Protein AF-Q0VKG4-F1 (afdb_monomer_lite)

Structure (mmCIF, N/CA/C/O backbone):
data_AF-Q0VKG4-F1
#
_entry.id   AF-Q0VKG4-F1
#
loop_
_atom_site.group_PDB
_atom_site.id
_atom_site.type_symbol
_atom_site.label_atom_id
_atom_site.label_alt_id
_atom_site.label_comp_id
_atom_site.label_asym_id
_atom_site.label_entity_id
_atom_site.label_seq_id
_atom_site.pdbx_PDB_ins_code
_atom_site.Cartn_x
_atom_site.Cartn_y
_atom_site.Cartn_z
_atom_site.occupancy
_atom_site.B_iso_or_equiv
_atom_site.auth_seq_id
_atom_site.auth_comp_id
_atom_site.auth_asym_id
_atom_site.auth_atom_id
_atom_site.pdbx_PDB_model_num
ATOM 1 N N . LEU A 1 1 ? 22.363 -2.866 21.606 1.00 96.25 1 LEU A N 1
ATOM 2 C CA . LEU A 1 1 ? 21.939 -2.222 22.872 1.00 96.25 1 LEU A CA 1
ATOM 3 C C . LEU A 1 1 ? 22.195 -3.133 24.068 1.00 96.25 1 LEU A C 1
ATOM 5 O O . LEU A 1 1 ? 23.007 -2.757 24.898 1.00 96.25 1 LEU A O 1
ATOM 9 N N . GLN A 1 2 ? 21.635 -4.346 24.130 1.00 97.31 2 GLN A N 1
ATOM 10 C CA . GLN A 1 2 ? 21.947 -5.296 25.218 1.00 97.31 2 GLN A CA 1
ATOM 11 C C . GLN A 1 2 ? 23.450 -5.592 25.358 1.00 97.31 2 GLN A C 1
ATOM 13 O O . GLN A 1 2 ? 23.999 -5.441 26.442 1.00 97.31 2 GLN A O 1
ATOM 18 N N . ALA A 1 3 ? 24.155 -5.861 24.250 1.00 98.12 3 ALA A N 1
ATOM 19 C CA . ALA A 1 3 ? 25.616 -6.045 24.250 1.00 98.12 3 ALA A CA 1
ATOM 20 C C . ALA A 1 3 ? 26.426 -4.813 24.723 1.00 98.12 3 ALA A C 1
ATOM 22 O O . ALA A 1 3 ? 27.620 -4.917 24.966 1.00 98.12 3 ALA A O 1
ATOM 23 N N . GLN A 1 4 ? 25.789 -3.644 24.840 1.00 97.31 4 GLN A N 1
ATOM 24 C CA . GLN A 1 4 ? 26.385 -2.400 25.343 1.00 97.31 4 GLN A CA 1
ATOM 25 C C . GLN A 1 4 ? 25.937 -2.080 26.784 1.00 97.31 4 GLN A C 1
ATOM 27 O O . GLN A 1 4 ? 26.179 -0.979 27.262 1.00 97.31 4 GLN A O 1
ATOM 32 N N . GLY A 1 5 ? 25.266 -3.012 27.471 1.00 97.56 5 GLY A N 1
ATOM 33 C CA . GLY A 1 5 ? 24.840 -2.861 28.868 1.00 97.56 5 GLY A CA 1
ATOM 34 C C . GLY A 1 5 ? 23.422 -2.318 29.073 1.00 97.56 5 GLY A C 1
ATOM 35 O O . GLY A 1 5 ? 23.009 -2.126 30.213 1.00 97.56 5 GLY A O 1
ATOM 36 N N . TYR A 1 6 ? 22.643 -2.092 28.010 1.00 97.69 6 TYR A N 1
ATOM 37 C CA . TYR A 1 6 ? 21.245 -1.667 28.144 1.00 97.69 6 TYR A CA 1
ATOM 38 C C . TYR A 1 6 ? 20.333 -2.876 28.371 1.00 97.69 6 TYR A C 1
ATOM 40 O O . TYR A 1 6 ? 20.122 -3.668 27.453 1.00 97.69 6 TYR A O 1
ATOM 48 N N . ALA A 1 7 ? 19.757 -2.990 29.569 1.00 96.81 7 ALA A N 1
ATOM 49 C CA . ALA A 1 7 ? 18.856 -4.074 29.971 1.00 96.81 7 ALA A CA 1
ATOM 50 C C . ALA A 1 7 ? 17.456 -3.965 29.324 1.00 96.81 7 ALA A C 1
ATOM 52 O O . ALA A 1 7 ? 16.450 -3.750 29.997 1.00 96.81 7 ALA A O 1
ATOM 53 N N . LEU A 1 8 ? 17.400 -4.065 27.996 1.00 96.31 8 LEU A N 1
ATOM 54 C CA . LEU A 1 8 ? 16.157 -4.109 27.227 1.00 96.31 8 LEU A CA 1
ATOM 55 C C . LEU A 1 8 ? 15.639 -5.553 27.131 1.00 96.31 8 LEU A C 1
ATOM 57 O O . LEU A 1 8 ? 16.463 -6.463 27.008 1.00 96.31 8 LEU A O 1
ATOM 61 N N . PRO A 1 9 ? 14.314 -5.776 27.149 1.00 95.69 9 PRO A N 1
ATOM 62 C CA . PRO A 1 9 ? 13.746 -7.092 26.868 1.00 95.69 9 PRO A CA 1
ATOM 63 C C . PRO A 1 9 ? 13.950 -7.479 25.395 1.00 95.69 9 PRO A C 1
ATOM 65 O O . PRO A 1 9 ? 14.098 -6.610 24.537 1.00 95.69 9 PRO A O 1
ATOM 68 N N . ASP A 1 10 ? 13.925 -8.775 25.092 1.00 96.25 10 ASP A N 1
ATOM 69 C CA . ASP A 1 10 ? 13.932 -9.246 23.703 1.00 96.25 10 ASP A CA 1
ATOM 70 C C . ASP A 1 10 ? 12.604 -8.936 22.999 1.00 96.25 10 ASP A C 1
ATOM 72 O O . ASP A 1 10 ? 11.564 -8.745 23.636 1.00 96.25 10 ASP A O 1
ATOM 76 N N . TYR A 1 11 ? 12.628 -8.889 21.663 1.00 96.12 11 TYR A N 1
ATOM 77 C CA . TYR A 1 11 ? 11.404 -8.779 20.873 1.00 96.12 11 TYR A CA 1
ATOM 78 C C . TYR A 1 11 ? 10.707 -10.146 20.777 1.00 96.12 11 TYR A C 1
ATOM 80 O O . TYR A 1 11 ? 11.282 -11.070 20.200 1.00 96.12 11 TYR A O 1
ATOM 88 N N . PRO A 1 12 ? 9.468 -10.299 21.276 1.00 95.69 12 PRO A N 1
ATOM 89 C CA . PRO A 1 12 ? 8.778 -11.583 21.239 1.00 95.69 12 PRO A CA 1
ATOM 90 C C . PRO A 1 12 ? 8.130 -11.821 19.865 1.00 95.69 12 PRO A C 1
ATOM 92 O O . PRO A 1 12 ? 7.090 -11.246 19.518 1.00 95.69 12 PRO A O 1
ATOM 95 N N . GLU A 1 13 ? 8.733 -12.712 19.076 1.00 93.56 13 GLU A N 1
ATOM 96 C CA . GLU A 1 13 ? 8.211 -13.106 17.759 1.00 93.56 13 GLU A CA 1
ATOM 97 C C . GLU A 1 13 ? 6.860 -13.827 17.862 1.00 93.56 13 GLU A C 1
ATOM 99 O O . GLU A 1 13 ? 5.951 -13.583 17.061 1.00 93.56 13 GLU A O 1
ATOM 104 N N . THR A 1 14 ? 6.695 -14.643 18.904 1.00 93.00 14 THR A N 1
ATOM 105 C CA . THR A 1 14 ? 5.436 -15.295 19.286 1.00 93.00 14 THR A CA 1
ATOM 106 C C . THR A 1 14 ? 5.045 -14.799 20.674 1.00 93.00 14 THR A C 1
ATOM 108 O O . THR A 1 14 ? 5.887 -14.738 21.562 1.00 93.00 14 THR A O 1
ATOM 111 N N . VAL A 1 15 ? 3.782 -14.413 20.855 1.00 92.31 15 VAL A N 1
ATOM 112 C CA . VAL A 1 15 ? 3.262 -13.910 22.134 1.00 92.31 15 VAL A CA 1
ATOM 113 C C . VAL A 1 15 ? 2.460 -15.010 22.809 1.00 92.31 15 VAL A C 1
ATOM 115 O O . VAL A 1 15 ? 1.452 -15.459 22.265 1.00 92.31 15 VAL A O 1
ATOM 118 N N . THR A 1 16 ? 2.896 -15.416 23.994 1.00 94.12 16 THR A N 1
ATOM 119 C CA . THR A 1 16 ? 2.242 -16.437 24.823 1.00 94.12 16 THR A CA 1
ATOM 120 C C . THR A 1 16 ? 1.849 -15.918 26.205 1.00 94.12 16 THR A C 1
ATOM 122 O O . THR A 1 16 ? 1.032 -16.538 26.882 1.00 94.12 16 THR A O 1
ATOM 125 N N . THR A 1 17 ? 2.378 -14.760 26.610 1.00 95.44 17 THR A N 1
ATOM 126 C CA . THR A 1 17 ? 2.092 -14.122 27.902 1.00 95.44 17 THR A CA 1
ATOM 127 C C . THR A 1 17 ? 1.667 -12.659 27.756 1.00 95.44 17 THR A C 1
ATOM 129 O O . THR A 1 17 ? 1.980 -11.987 26.768 1.00 95.44 17 THR A O 1
ATOM 132 N N . ASP A 1 18 ? 0.993 -12.124 28.776 1.00 93.94 18 ASP A N 1
ATOM 133 C CA . ASP A 1 18 ? 0.605 -10.707 28.815 1.00 93.94 18 ASP A CA 1
ATOM 134 C C . ASP A 1 18 ? 1.818 -9.760 28.848 1.00 93.94 18 ASP A C 1
ATOM 136 O O . ASP A 1 18 ? 1.784 -8.685 28.246 1.00 93.94 18 ASP A O 1
ATOM 140 N N . ALA A 1 19 ? 2.921 -10.170 29.485 1.00 93.31 19 ALA A N 1
ATOM 141 C CA . ALA A 1 19 ? 4.164 -9.398 29.515 1.00 93.31 19 ALA A CA 1
ATOM 142 C C . ALA A 1 19 ? 4.818 -9.299 28.124 1.00 93.31 19 ALA A C 1
ATOM 144 O O . ALA A 1 19 ? 5.287 -8.229 27.723 1.00 93.31 19 ALA A O 1
ATOM 145 N N . GLU A 1 20 ? 4.803 -10.389 27.352 1.00 95.31 20 GLU A N 1
ATOM 146 C CA . GLU A 1 20 ? 5.252 -10.388 25.955 1.00 95.31 20 GLU A CA 1
ATOM 147 C C . GLU A 1 20 ? 4.331 -9.539 25.077 1.00 95.31 20 GLU A C 1
ATOM 149 O O . GLU A 1 20 ? 4.808 -8.810 24.210 1.00 95.31 20 GLU A O 1
ATOM 154 N N . LYS A 1 21 ? 3.016 -9.578 25.321 1.00 94.44 21 LYS A N 1
ATOM 155 C CA . LYS A 1 21 ? 2.041 -8.754 24.595 1.00 94.44 21 LYS A CA 1
ATOM 156 C C . LYS A 1 21 ? 2.321 -7.263 24.787 1.00 94.44 21 LYS A C 1
ATOM 158 O O . LYS A 1 21 ? 2.334 -6.513 23.812 1.00 94.44 21 LYS A O 1
ATOM 163 N N . GLU A 1 22 ? 2.574 -6.844 26.024 1.00 95.31 22 GLU A N 1
ATOM 164 C CA . GLU A 1 22 ? 2.934 -5.465 26.369 1.00 95.31 22 GLU A CA 1
ATOM 165 C C . GLU A 1 22 ? 4.273 -5.057 25.735 1.00 95.31 22 GLU A C 1
ATOM 167 O O . GLU A 1 22 ? 4.358 -4.028 25.058 1.00 95.31 22 GLU A O 1
ATOM 172 N N . THR A 1 23 ? 5.294 -5.909 25.871 1.00 96.00 23 THR A N 1
ATOM 173 C CA . THR A 1 23 ? 6.636 -5.667 25.323 1.00 96.00 23 THR A CA 1
ATOM 174 C C . THR A 1 23 ? 6.590 -5.524 23.804 1.00 96.00 23 THR A C 1
ATOM 176 O O . THR A 1 23 ? 7.133 -4.566 23.242 1.00 96.00 23 THR A O 1
ATOM 179 N N . ARG A 1 24 ? 5.872 -6.426 23.124 1.00 95.69 24 ARG A N 1
ATOM 180 C CA . ARG A 1 24 ? 5.652 -6.356 21.679 1.00 95.69 24 ARG A CA 1
ATOM 181 C C . ARG A 1 24 ? 4.946 -5.073 21.289 1.00 95.69 24 ARG A C 1
ATOM 183 O O . ARG A 1 24 ? 5.377 -4.426 20.344 1.00 95.69 24 ARG A O 1
ATOM 190 N N . ALA A 1 25 ? 3.902 -4.680 22.018 1.00 94.88 25 ALA A N 1
ATOM 191 C CA . ALA A 1 25 ? 3.156 -3.462 21.727 1.00 94.88 25 ALA A CA 1
ATOM 192 C C . ALA A 1 25 ? 4.036 -2.204 21.826 1.00 94.88 25 ALA A C 1
ATOM 194 O O . ALA A 1 25 ? 3.889 -1.296 21.007 1.00 94.88 25 ALA A O 1
ATOM 195 N N . ARG A 1 26 ? 4.978 -2.140 22.779 1.00 96.50 26 ARG A N 1
ATOM 196 C CA . ARG A 1 26 ? 5.953 -1.038 22.857 1.00 96.50 26 ARG A CA 1
ATOM 197 C C . ARG A 1 26 ? 6.922 -1.038 21.679 1.00 96.50 26 ARG A C 1
ATOM 199 O O . ARG A 1 26 ? 7.087 0.004 21.050 1.00 96.50 26 ARG A O 1
ATOM 206 N N . TYR A 1 27 ? 7.515 -2.181 21.335 1.00 97.38 27 TYR A N 1
ATOM 207 C CA . TYR A 1 27 ? 8.395 -2.275 20.163 1.00 97.38 27 TYR A CA 1
ATOM 208 C C . TYR A 1 27 ? 7.665 -1.979 18.851 1.00 97.38 27 TYR A C 1
ATOM 210 O O . TYR A 1 27 ? 8.204 -1.304 17.974 1.00 97.38 27 TYR A O 1
ATOM 218 N N . ASP A 1 28 ? 6.416 -2.421 18.735 1.00 95.88 28 ASP A N 1
ATOM 219 C CA . ASP A 1 28 ? 5.595 -2.239 17.544 1.00 95.88 28 ASP A CA 1
ATOM 220 C C . ASP A 1 28 ? 5.226 -0.768 17.294 1.00 95.88 28 ASP A C 1
ATOM 222 O O . ASP A 1 28 ? 4.975 -0.401 16.149 1.00 95.88 28 ASP A O 1
ATOM 226 N N . LYS A 1 29 ? 5.268 0.090 18.323 1.00 95.81 29 LYS A N 1
ATOM 227 C CA . LYS A 1 29 ? 5.155 1.552 18.175 1.00 95.81 29 LYS A CA 1
ATOM 228 C C . LYS A 1 29 ? 6.437 2.214 17.662 1.00 95.81 29 LYS A C 1
ATOM 230 O O . LYS A 1 29 ? 6.374 3.324 17.147 1.00 95.81 29 LYS A O 1
ATOM 235 N N . VAL A 1 30 ? 7.591 1.567 17.835 1.00 96.56 30 V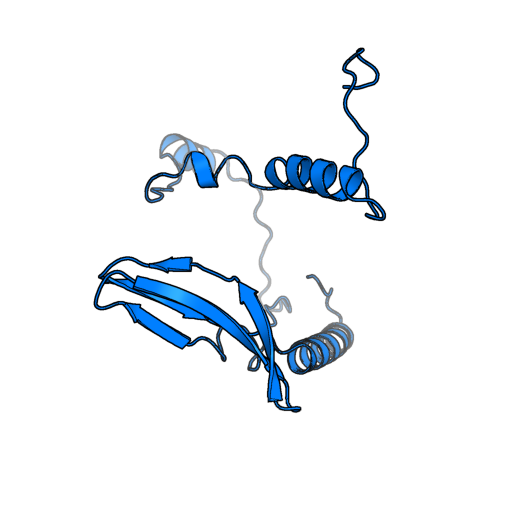AL A N 1
ATOM 236 C CA . VAL A 1 30 ? 8.908 2.101 17.442 1.00 96.56 30 VAL A CA 1
ATOM 237 C C . VAL A 1 30 ? 9.319 1.611 16.052 1.00 96.56 30 VAL A C 1
ATOM 239 O O . VAL A 1 30 ? 10.017 2.318 15.327 1.00 96.56 30 VAL A O 1
ATOM 242 N N . LYS A 1 31 ? 8.893 0.405 15.659 1.00 92.62 31 LYS A N 1
ATOM 243 C CA . LYS A 1 31 ? 9.206 -0.169 14.344 1.00 92.62 31 LYS A CA 1
ATOM 244 C C . LYS A 1 31 ? 8.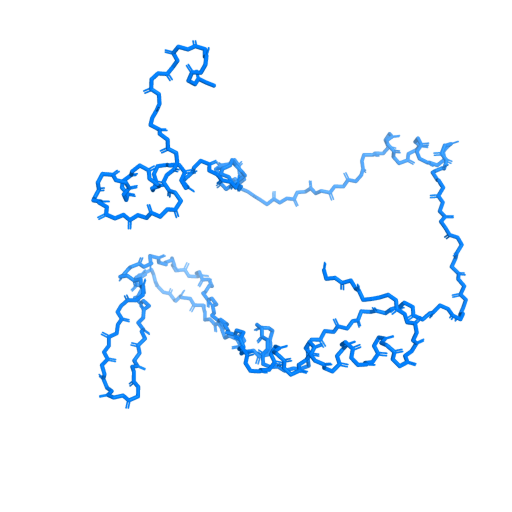469 0.551 13.205 1.00 92.62 31 LYS A C 1
ATOM 246 O O . LYS A 1 31 ? 7.415 1.152 13.389 1.00 92.62 31 LYS A O 1
ATOM 251 N N . GLY A 1 32 ? 8.982 0.404 11.985 1.00 95.31 32 GLY A N 1
ATOM 252 C CA . GLY A 1 32 ? 8.346 0.944 10.781 1.00 95.31 32 GLY A CA 1
ATOM 253 C C . GLY A 1 32 ? 8.443 2.469 10.680 1.00 95.31 32 GLY A C 1
ATOM 254 O O . GLY A 1 32 ? 9.405 3.080 11.144 1.00 95.31 32 GLY A O 1
ATOM 255 N N . SER A 1 33 ? 7.462 3.103 10.033 1.00 93.88 33 SER A N 1
ATOM 256 C CA . SER A 1 33 ? 7.438 4.563 9.867 1.00 93.88 33 SER A CA 1
ATOM 257 C C . SER A 1 33 ? 6.858 5.253 11.107 1.00 93.88 33 SER A C 1
ATOM 259 O O . SER A 1 33 ? 5.781 5.828 11.047 1.00 93.88 33 SER A O 1
ATOM 261 N N . ALA A 1 34 ? 7.567 5.190 12.236 1.00 95.50 34 ALA A N 1
ATOM 262 C CA . ALA A 1 34 ? 7.120 5.789 13.500 1.00 95.50 34 ALA A CA 1
ATOM 263 C C . ALA A 1 34 ? 7.364 7.310 13.586 1.00 95.50 34 ALA A C 1
ATOM 265 O O . ALA A 1 34 ? 6.701 8.006 14.347 1.00 95.50 34 ALA A O 1
ATOM 266 N N . VAL A 1 35 ? 8.308 7.843 12.799 1.00 97.38 35 VAL A N 1
ATOM 267 C CA . VAL A 1 35 ? 8.712 9.261 12.867 1.00 97.38 35 VAL A CA 1
ATOM 268 C C . VAL A 1 35 ? 7.873 10.154 11.947 1.00 97.38 35 VAL A C 1
ATOM 270 O O . VAL A 1 35 ? 7.411 11.210 12.367 1.00 97.38 35 VAL A O 1
ATOM 273 N N . ASN A 1 36 ? 7.650 9.753 10.688 1.00 95.62 36 ASN A N 1
ATOM 274 C CA . ASN A 1 36 ? 6.936 10.595 9.716 1.00 95.62 36 ASN A CA 1
ATOM 275 C C . ASN A 1 36 ? 5.510 10.979 10.157 1.00 95.62 36 ASN A C 1
ATOM 277 O O . ASN A 1 36 ? 5.182 12.151 9.991 1.00 95.62 36 ASN A O 1
ATOM 281 N N . PRO A 1 37 ? 4.683 10.071 10.720 1.00 94.75 37 PRO A N 1
ATOM 282 C CA . PRO A 1 37 ? 3.340 10.419 11.188 1.00 94.75 37 PRO A CA 1
ATOM 283 C C . PRO A 1 37 ? 3.316 11.435 12.333 1.00 94.75 37 PRO A C 1
ATOM 285 O O . PRO A 1 37 ? 2.272 12.014 12.573 1.00 94.75 37 PRO A O 1
ATOM 288 N N . VAL A 1 38 ? 4.439 11.638 13.035 1.00 96.38 38 VAL A N 1
ATOM 289 C CA . VAL A 1 38 ? 4.561 12.614 14.133 1.00 96.38 38 VAL A CA 1
ATOM 290 C C . VAL A 1 38 ? 5.061 13.970 13.631 1.00 96.38 38 VAL A C 1
ATOM 292 O O . VAL A 1 38 ? 4.718 15.005 14.184 1.00 96.38 38 VAL A O 1
ATOM 295 N N . LEU A 1 39 ? 5.923 13.982 12.608 1.00 96.44 39 LEU A N 1
ATOM 296 C CA . LEU A 1 39 ? 6.549 15.220 12.127 1.00 96.44 39 LEU A CA 1
ATOM 297 C C . LEU A 1 39 ? 5.776 15.903 10.990 1.00 96.44 39 LEU A C 1
ATOM 299 O O . LEU A 1 39 ? 5.999 17.083 10.728 1.00 96.44 39 LEU A O 1
ATOM 303 N N . ARG A 1 40 ? 4.920 15.175 10.264 1.00 96.06 40 ARG A N 1
ATOM 304 C CA . ARG A 1 40 ? 4.222 15.679 9.068 1.00 96.06 40 ARG A CA 1
ATOM 305 C C . ARG A 1 40 ? 2.856 16.277 9.403 1.00 96.06 40 ARG A C 1
ATOM 307 O O . ARG A 1 40 ? 1.847 15.876 8.838 1.00 96.06 40 ARG A O 1
ATOM 314 N N . GLU A 1 41 ? 2.854 17.289 10.262 1.00 95.50 41 GLU A N 1
ATOM 315 C CA . GLU A 1 41 ? 1.671 18.083 10.635 1.00 95.50 41 GLU A CA 1
ATOM 316 C C . GLU A 1 41 ? 1.315 19.119 9.547 1.00 95.50 41 GLU A C 1
ATOM 318 O O . GLU A 1 41 ? 1.176 20.316 9.794 1.00 95.50 41 GLU A O 1
ATOM 323 N N . GLY A 1 42 ? 1.260 18.671 8.291 1.00 96.19 42 GLY A N 1
ATOM 324 C CA . GLY A 1 42 ? 1.027 19.514 7.125 1.00 96.19 42 GLY A CA 1
ATOM 325 C C . GLY A 1 42 ? 1.194 18.766 5.802 1.00 96.19 42 GLY A C 1
ATOM 326 O O . GLY A 1 42 ? 1.615 17.610 5.752 1.00 96.19 42 GLY A O 1
ATOM 327 N N . ASN A 1 43 ? 0.874 19.450 4.705 1.00 97.56 43 ASN A N 1
ATOM 328 C CA . ASN A 1 43 ? 0.982 18.892 3.356 1.00 97.56 43 ASN A CA 1
ATOM 329 C C . ASN A 1 43 ? 2.429 18.901 2.833 1.00 97.56 43 ASN A C 1
ATOM 331 O O . ASN A 1 43 ? 3.314 19.568 3.369 1.00 97.56 43 ASN A O 1
ATOM 335 N N . SER A 1 44 ? 2.678 18.163 1.749 1.00 97.25 44 SER A N 1
ATOM 336 C CA . SER A 1 44 ? 4.007 18.059 1.139 1.00 97.25 44 SER A CA 1
ATOM 337 C C . SER A 1 44 ? 4.163 18.987 -0.075 1.00 97.25 44 SER A C 1
ATOM 339 O O . SER A 1 44 ? 3.480 18.794 -1.076 1.00 97.25 44 SER A O 1
ATOM 341 N N . ASP A 1 45 ? 5.114 19.932 -0.026 1.00 97.56 45 ASP A N 1
ATOM 342 C CA . ASP A 1 45 ? 5.707 20.562 -1.224 1.00 97.56 45 ASP A CA 1
ATOM 343 C C . ASP A 1 45 ? 7.003 19.823 -1.577 1.00 97.56 45 ASP A C 1
ATOM 345 O O . ASP A 1 45 ? 8.021 19.954 -0.890 1.00 97.56 45 ASP A O 1
ATOM 349 N N . ARG A 1 46 ? 6.973 19.010 -2.639 1.00 97.88 46 ARG A N 1
ATOM 350 C CA . ARG A 1 46 ? 8.131 18.229 -3.085 1.00 97.88 46 ARG A CA 1
ATOM 351 C C . ARG A 1 46 ? 8.494 18.570 -4.523 1.00 97.88 46 ARG A C 1
ATOM 353 O O . ARG A 1 46 ? 7.762 18.267 -5.459 1.00 97.88 46 ARG A O 1
ATOM 360 N N . ARG A 1 47 ? 9.695 19.119 -4.703 1.00 98.00 47 ARG A N 1
ATOM 361 C CA . ARG A 1 47 ? 10.250 19.510 -6.007 1.00 98.00 47 ARG A CA 1
ATOM 362 C C . ARG A 1 47 ? 11.764 19.350 -6.040 1.00 98.00 47 ARG A C 1
ATOM 364 O O . ARG A 1 47 ? 12.438 19.511 -5.025 1.00 98.00 47 ARG A O 1
ATOM 371 N N . ALA A 1 48 ? 12.312 19.048 -7.216 1.00 97.81 48 ALA A N 1
ATOM 372 C CA . ALA A 1 48 ? 13.759 19.014 -7.405 1.00 97.81 48 ALA A CA 1
ATOM 373 C C . ALA A 1 48 ? 14.335 20.444 -7.303 1.00 97.81 48 ALA A C 1
ATOM 375 O O . ALA A 1 48 ? 13.862 21.329 -8.023 1.00 97.81 48 ALA A O 1
ATOM 376 N N . PRO A 1 49 ? 15.356 20.700 -6.463 1.00 98.38 49 PRO A N 1
ATOM 377 C CA . PRO A 1 49 ? 15.994 22.013 -6.399 1.00 98.38 49 PRO A CA 1
ATOM 378 C C . PRO A 1 49 ? 16.623 22.408 -7.741 1.00 98.38 49 PRO A C 1
ATOM 380 O O . PRO A 1 49 ? 17.188 21.566 -8.444 1.00 98.38 49 PRO A O 1
ATOM 383 N N . LEU A 1 50 ? 16.590 23.700 -8.083 1.00 98.50 50 LEU A N 1
ATOM 384 C CA . LEU A 1 50 ? 17.142 24.199 -9.349 1.00 98.50 50 LEU A CA 1
ATOM 385 C C . LEU A 1 50 ? 18.642 23.897 -9.489 1.00 98.50 50 LEU A C 1
ATOM 387 O O . LEU A 1 50 ? 19.091 23.517 -10.568 1.00 98.50 50 LEU A O 1
ATOM 391 N N . SER A 1 51 ? 19.408 24.010 -8.400 1.00 98.44 51 SER A N 1
ATOM 392 C CA . SER A 1 51 ? 20.834 23.660 -8.363 1.00 98.44 51 SER A CA 1
ATOM 393 C C . SER A 1 51 ? 21.068 22.194 -8.740 1.00 98.44 51 SER A C 1
ATOM 395 O O . SER A 1 51 ? 21.876 21.912 -9.625 1.00 98.44 51 SER A O 1
ATOM 397 N N . VAL A 1 52 ? 20.295 21.274 -8.154 1.00 98.44 52 VAL A N 1
ATOM 398 C CA . VAL A 1 52 ? 20.349 19.835 -8.453 1.00 98.44 52 VAL A CA 1
ATOM 399 C C . VAL A 1 52 ? 19.927 19.563 -9.898 1.00 98.44 52 VAL A C 1
ATOM 401 O O . VAL A 1 52 ? 20.597 18.813 -10.606 1.00 98.44 52 VAL A O 1
ATOM 404 N N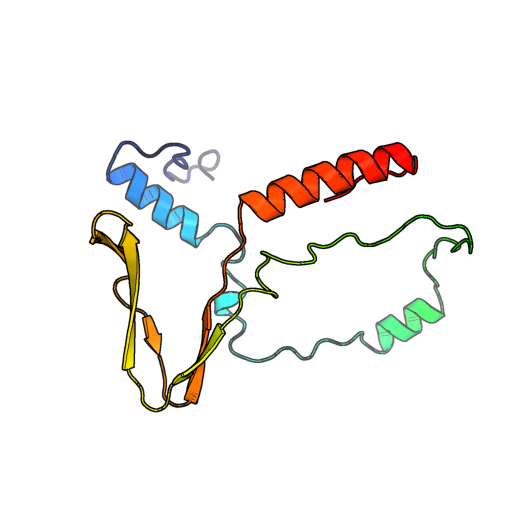 . LYS A 1 53 ? 18.864 20.213 -10.391 1.00 98.44 53 LYS A N 1
ATOM 405 C CA . LYS A 1 53 ? 18.421 20.050 -11.784 1.00 98.44 53 LYS A CA 1
ATOM 406 C C . LYS A 1 53 ? 19.462 20.564 -12.782 1.00 98.44 53 LYS A C 1
ATOM 408 O O . LYS A 1 53 ? 19.706 19.907 -13.791 1.00 98.44 53 LYS A O 1
ATOM 413 N N . ASN A 1 54 ? 20.083 21.712 -12.511 1.00 98.56 54 ASN A N 1
ATOM 414 C CA . ASN A 1 54 ? 21.155 22.271 -13.336 1.00 98.56 54 ASN A CA 1
ATOM 415 C C . ASN A 1 54 ? 22.383 21.355 -13.347 1.00 98.56 54 ASN A C 1
ATOM 417 O O . ASN A 1 54 ? 22.951 21.122 -14.412 1.00 98.56 54 ASN A O 1
ATOM 421 N N . TYR A 1 55 ? 22.752 20.804 -12.189 1.00 98.62 55 TYR A N 1
ATOM 422 C CA . TYR A 1 55 ? 23.826 19.822 -12.076 1.00 98.62 55 TYR A CA 1
ATOM 423 C C . TYR A 1 55 ? 23.533 18.575 -12.917 1.00 98.62 55 TYR A C 1
ATOM 425 O O . TYR A 1 55 ? 24.353 18.197 -13.746 1.00 98.62 55 TYR A O 1
ATOM 433 N N . ALA A 1 56 ? 22.328 18.007 -12.808 1.00 98.44 56 ALA A N 1
ATOM 434 C CA . ALA A 1 56 ? 21.921 16.839 -13.589 1.00 98.44 56 ALA A CA 1
ATOM 435 C C . ALA A 1 56 ? 21.922 17.085 -15.112 1.00 98.44 56 ALA A C 1
ATOM 437 O O . ALA A 1 56 ? 22.146 16.148 -15.870 1.00 98.44 56 ALA A O 1
ATOM 438 N N . ARG A 1 57 ? 21.697 18.326 -15.582 1.00 98.06 57 ARG A N 1
ATOM 439 C CA . ARG A 1 57 ? 21.851 18.663 -17.014 1.00 98.06 57 ARG A CA 1
ATOM 440 C C . ARG A 1 57 ? 23.317 18.686 -17.457 1.00 98.06 57 ARG A C 1
ATOM 442 O O . ARG A 1 57 ? 23.604 18.269 -18.570 1.00 98.06 57 ARG A O 1
ATOM 449 N N . LYS A 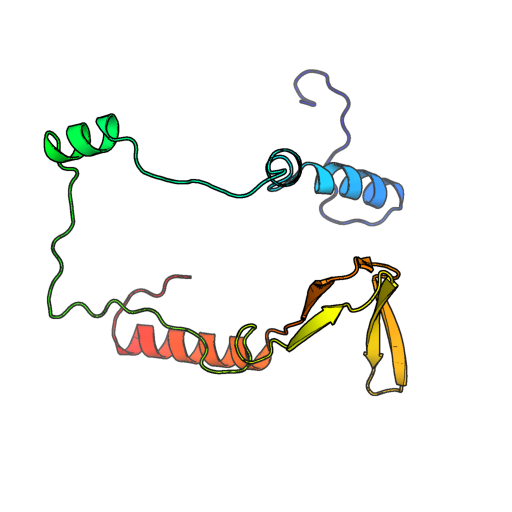1 58 ? 24.226 19.188 -16.612 1.00 98.50 58 LYS A N 1
ATOM 450 C CA . LYS A 1 58 ? 25.675 19.247 -16.897 1.00 98.50 58 LYS A CA 1
ATOM 451 C C . LYS A 1 58 ? 26.362 17.889 -16.742 1.00 98.50 58 LYS A C 1
ATOM 453 O O . LYS A 1 58 ? 27.354 17.629 -17.412 1.00 98.50 58 LYS A O 1
ATOM 458 N N . HIS A 1 59 ? 25.816 17.032 -15.882 1.00 98.25 59 HIS A N 1
ATOM 459 C CA . HIS A 1 59 ? 26.312 15.690 -15.594 1.00 98.25 59 HIS A CA 1
ATOM 460 C C . HIS A 1 59 ? 25.167 14.672 -15.717 1.00 98.25 59 HIS A C 1
ATOM 462 O O . HIS A 1 59 ? 24.643 14.208 -14.698 1.00 98.25 59 HIS A O 1
ATOM 468 N N . PRO A 1 60 ? 24.727 14.348 -16.949 1.00 97.75 60 PRO A N 1
ATOM 469 C CA . PRO A 1 60 ? 23.645 13.395 -17.157 1.00 97.75 60 PRO A CA 1
ATOM 470 C C . PRO A 1 60 ? 24.001 12.029 -16.570 1.00 97.75 60 PRO A C 1
ATOM 472 O O . PRO A 1 60 ? 25.056 11.464 -16.860 1.00 97.75 60 PRO A O 1
ATOM 475 N N . HIS A 1 61 ? 23.111 11.488 -15.744 1.00 97.94 61 HIS A N 1
ATOM 476 C CA . HIS A 1 61 ? 23.218 10.104 -15.296 1.00 97.94 61 HIS A CA 1
ATOM 477 C C . HIS A 1 61 ? 22.842 9.161 -16.443 1.00 97.94 61 HIS A C 1
ATOM 479 O O . HIS A 1 61 ? 22.144 9.545 -17.384 1.00 97.94 61 HIS A O 1
ATOM 485 N N . LYS A 1 62 ? 23.315 7.914 -16.370 1.00 98.31 62 LYS A N 1
ATOM 486 C CA . LYS A 1 62 ? 23.008 6.906 -17.387 1.00 98.31 62 LYS A CA 1
ATOM 487 C C . LYS A 1 62 ? 21.501 6.650 -17.423 1.00 98.31 62 LYS A C 1
ATOM 489 O O . LYS A 1 62 ? 20.903 6.341 -16.397 1.00 98.31 62 LYS A O 1
ATOM 494 N N . MET A 1 63 ? 20.929 6.735 -18.617 1.00 98.19 63 MET A N 1
ATOM 495 C CA . MET A 1 63 ? 19.554 6.348 -18.914 1.00 98.19 63 MET A CA 1
ATOM 496 C C . MET A 1 63 ? 19.611 5.151 -19.858 1.00 98.19 63 MET A C 1
ATOM 498 O O . MET A 1 63 ? 20.253 5.230 -20.905 1.00 98.19 63 MET A O 1
ATOM 502 N N . GLY A 1 64 ? 18.991 4.034 -19.476 1.00 97.44 64 GLY A N 1
ATOM 503 C CA . GLY A 1 64 ? 18.890 2.869 -20.353 1.00 97.44 64 GLY A CA 1
ATOM 504 C C . GLY A 1 64 ? 18.098 3.212 -21.615 1.00 97.44 64 GLY A C 1
ATOM 505 O O . GLY A 1 64 ? 17.097 3.927 -21.541 1.00 97.44 64 GLY A O 1
ATOM 506 N N . ALA A 1 65 ? 18.553 2.724 -22.770 1.00 98.06 65 ALA A N 1
ATOM 507 C CA . ALA A 1 65 ? 17.808 2.875 -24.013 1.00 98.06 65 ALA A CA 1
ATOM 508 C C . ALA A 1 65 ? 16.482 2.103 -23.924 1.00 98.06 65 ALA A C 1
ATOM 510 O O . ALA A 1 65 ? 16.451 0.971 -23.443 1.00 98.06 65 ALA A O 1
ATOM 511 N N . TRP A 1 66 ? 15.400 2.718 -24.398 1.00 98.38 66 TRP A N 1
ATOM 512 C CA . TRP A 1 66 ? 14.095 2.074 -24.507 1.00 98.38 66 TRP A CA 1
ATOM 513 C C . TRP A 1 66 ? 13.909 1.532 -25.917 1.00 98.38 66 TRP A C 1
ATOM 515 O O . TRP A 1 66 ? 14.054 2.269 -26.892 1.00 98.38 66 TRP A O 1
ATOM 525 N N . ALA A 1 67 ? 13.590 0.246 -26.009 1.00 98.19 67 ALA A N 1
ATOM 526 C CA . ALA A 1 67 ? 13.320 -0.420 -27.270 1.00 98.19 67 ALA A CA 1
ATOM 527 C C . ALA A 1 67 ? 11.807 -0.438 -27.542 1.00 98.19 67 ALA A C 1
ATOM 529 O O . ALA A 1 67 ? 11.009 -0.641 -26.624 1.00 98.19 67 ALA A O 1
ATOM 530 N N . ALA A 1 68 ? 11.409 -0.208 -28.797 1.00 98.31 68 ALA A N 1
ATOM 531 C CA . ALA A 1 68 ? 9.998 -0.178 -29.195 1.00 98.31 68 ALA A CA 1
ATOM 532 C C . ALA A 1 68 ? 9.311 -1.551 -29.066 1.00 98.31 68 ALA A C 1
ATOM 534 O O . ALA A 1 68 ? 8.092 -1.628 -28.956 1.00 98.31 68 ALA A O 1
ATOM 535 N N . ASP A 1 69 ? 10.097 -2.625 -29.051 1.00 97.88 69 ASP A N 1
ATOM 536 C CA . ASP A 1 69 ? 9.688 -4.013 -28.844 1.00 97.88 69 ASP A CA 1
ATOM 537 C C . ASP A 1 69 ? 9.796 -4.461 -27.372 1.00 97.88 69 ASP A C 1
ATOM 539 O O . ASP A 1 69 ? 9.705 -5.656 -27.073 1.00 97.88 69 ASP A O 1
ATOM 543 N N . SER A 1 70 ? 9.966 -3.518 -26.433 1.00 98.44 70 SER A N 1
ATOM 544 C CA . SER A 1 70 ? 9.947 -3.814 -25.000 1.00 98.44 70 SER A CA 1
ATOM 545 C C . SER A 1 70 ? 8.631 -4.479 -24.594 1.00 98.44 70 SER A C 1
ATOM 547 O O . SER A 1 70 ? 7.544 -3.954 -24.826 1.00 98.44 70 SER A O 1
ATOM 549 N N . LYS A 1 71 ? 8.738 -5.636 -23.935 1.00 98.31 71 LYS A N 1
ATOM 550 C CA . LYS A 1 71 ? 7.594 -6.379 -23.382 1.00 98.31 71 LYS A CA 1
ATOM 551 C C . LYS A 1 71 ? 7.286 -6.016 -21.926 1.00 98.31 71 LYS A C 1
ATOM 553 O O . LYS A 1 71 ? 6.378 -6.602 -21.332 1.00 98.31 71 LYS A O 1
ATOM 558 N N . SER A 1 72 ? 8.051 -5.102 -21.326 1.00 98.56 72 SER A N 1
ATOM 559 C CA . SER A 1 72 ? 7.801 -4.631 -19.963 1.00 98.56 72 SER A CA 1
ATOM 560 C C . SER A 1 72 ? 6.450 -3.926 -19.893 1.00 98.56 72 SER A C 1
ATOM 562 O O . SER A 1 72 ? 6.169 -3.034 -20.688 1.00 98.56 72 SER A O 1
ATOM 564 N N . HIS A 1 73 ? 5.621 -4.318 -18.933 1.00 98.56 73 HIS A N 1
ATOM 565 C CA . HIS A 1 73 ? 4.308 -3.730 -18.707 1.00 98.56 73 HIS A CA 1
ATOM 566 C C . HIS A 1 73 ? 3.931 -3.832 -17.229 1.00 98.56 73 HIS A C 1
ATOM 568 O O . HIS A 1 73 ? 4.520 -4.613 -16.482 1.00 98.56 73 HIS A O 1
ATOM 574 N N . VAL A 1 74 ? 2.956 -3.023 -16.819 1.00 98.62 74 VAL A N 1
ATOM 575 C CA . VAL A 1 74 ? 2.316 -3.148 -15.509 1.00 98.62 74 VAL A CA 1
ATOM 576 C C . VAL A 1 74 ? 1.119 -4.073 -15.662 1.00 98.62 74 VAL A C 1
ATOM 578 O O . VAL A 1 74 ? 0.254 -3.824 -16.500 1.00 98.62 74 VAL A O 1
ATOM 581 N N . ALA A 1 75 ? 1.068 -5.109 -14.835 1.00 98.56 75 ALA A N 1
ATOM 582 C CA . ALA A 1 75 ? -0.134 -5.890 -14.608 1.00 98.56 75 ALA A CA 1
ATOM 583 C C . ALA A 1 75 ? -0.779 -5.435 -13.295 1.00 98.56 75 ALA A C 1
ATOM 585 O O . ALA A 1 75 ? -0.097 -5.286 -12.280 1.00 98.56 75 ALA A O 1
ATOM 586 N N . HIS A 1 76 ? -2.089 -5.210 -13.307 1.00 98.69 76 HIS A N 1
ATOM 587 C CA . HIS A 1 76 ? -2.862 -4.860 -12.120 1.00 98.69 76 HIS A CA 1
ATOM 588 C C . HIS A 1 76 ? -4.215 -5.574 -12.145 1.00 98.69 76 HIS A C 1
ATOM 590 O O . HIS A 1 76 ? -4.707 -5.967 -13.204 1.00 98.69 76 HIS A O 1
ATOM 596 N N . MET A 1 77 ? -4.829 -5.738 -10.972 1.00 98.69 77 MET A N 1
ATOM 597 C CA . MET A 1 77 ? -6.167 -6.320 -10.871 1.00 98.69 77 MET A CA 1
ATOM 598 C C . MET A 1 77 ? -7.185 -5.446 -11.620 1.00 98.69 77 MET A C 1
ATOM 600 O O . MET A 1 77 ? -7.090 -4.220 -11.615 1.00 98.69 77 MET A O 1
ATOM 604 N N . SER A 1 78 ? -8.157 -6.081 -12.278 1.00 98.00 78 SER A N 1
ATOM 605 C CA . SER A 1 78 ? -9.260 -5.397 -12.975 1.00 98.00 78 SER A CA 1
ATOM 606 C C . SER A 1 78 ? -10.541 -5.306 -12.140 1.00 98.00 78 SER A C 1
ATOM 608 O O . SER A 1 78 ? -11.473 -4.602 -12.515 1.00 98.00 78 SER A O 1
ATOM 610 N N . ASN A 1 79 ? -10.618 -6.061 -11.042 1.00 98.19 79 ASN A N 1
ATOM 611 C CA . ASN A 1 79 ? -11.729 -6.082 -10.096 1.00 98.19 79 ASN A CA 1
ATOM 612 C C . ASN A 1 79 ? -11.295 -6.741 -8.778 1.00 98.19 79 ASN A C 1
ATOM 614 O O . ASN A 1 79 ? -10.282 -7.440 -8.727 1.00 98.19 79 ASN A O 1
ATOM 618 N N . GLY A 1 80 ? -12.104 -6.569 -7.729 1.00 98.19 80 GLY A N 1
ATOM 619 C CA . GLY A 1 80 ? -11.892 -7.219 -6.433 1.00 98.19 80 GLY A CA 1
ATOM 620 C C . GLY A 1 80 ? -10.690 -6.684 -5.652 1.00 98.19 80 GLY A C 1
ATOM 621 O O . GLY A 1 80 ? -10.252 -7.336 -4.704 1.00 98.19 80 GLY A O 1
ATOM 622 N N . ASP A 1 81 ? -10.154 -5.539 -6.062 1.00 98.69 81 ASP A N 1
ATOM 623 C CA . ASP A 1 81 ? -9.104 -4.788 -5.391 1.00 98.69 81 ASP A CA 1
ATOM 624 C C . ASP A 1 81 ? -9.680 -3.642 -4.545 1.00 98.69 81 ASP A C 1
ATOM 626 O O . ASP A 1 81 ? -10.898 -3.465 -4.434 1.00 98.69 81 ASP A O 1
ATOM 630 N N . PHE A 1 82 ? -8.796 -2.869 -3.911 1.00 98.75 82 PHE A N 1
ATOM 631 C CA . PHE A 1 82 ? -9.220 -1.711 -3.127 1.00 98.75 82 PHE A CA 1
ATOM 632 C C . PHE A 1 82 ? -9.924 -0.668 -4.001 1.00 98.75 82 PHE A C 1
ATOM 634 O O . PHE A 1 82 ? -10.988 -0.197 -3.619 1.00 98.75 82 PHE A O 1
ATOM 641 N N . TYR A 1 83 ? -9.401 -0.393 -5.200 1.00 98.50 83 TYR A N 1
ATOM 642 C CA . TYR A 1 83 ? -9.995 0.576 -6.122 1.00 98.50 83 TYR A CA 1
ATOM 643 C C . TYR A 1 83 ? -11.437 0.213 -6.499 1.00 98.50 83 TYR A C 1
ATOM 645 O O . TYR A 1 83 ? -12.341 1.032 -6.380 1.00 98.50 83 TYR A O 1
ATOM 653 N N . GLY A 1 84 ? -11.683 -1.035 -6.906 1.00 98.38 84 GLY A N 1
ATOM 654 C CA . GLY A 1 84 ? -13.008 -1.477 -7.335 1.00 98.38 84 GLY A CA 1
ATOM 655 C C . GLY A 1 84 ? -14.028 -1.678 -6.208 1.00 98.38 84 GLY A C 1
ATOM 656 O O . GLY A 1 84 ? -15.192 -1.951 -6.501 1.00 98.38 84 GLY A O 1
ATOM 657 N N . SER A 1 85 ? -13.621 -1.602 -4.937 1.00 98.62 85 SER A N 1
ATOM 658 C CA . SER A 1 85 ? -14.494 -1.838 -3.776 1.00 98.62 85 SER A CA 1
ATOM 659 C C . SER A 1 85 ? -14.684 -0.622 -2.872 1.00 98.62 85 SER A C 1
ATOM 661 O O . SER A 1 85 ? -15.502 -0.690 -1.950 1.00 98.62 85 SER A O 1
ATOM 663 N N . GLU A 1 86 ? -13.942 0.457 -3.124 1.00 98.69 86 GLU A N 1
ATOM 664 C CA . GLU A 1 86 ? -13.933 1.649 -2.289 1.00 98.69 86 GLU A CA 1
ATOM 665 C C . GLU A 1 86 ? -15.323 2.283 -2.181 1.00 98.69 86 GLU A C 1
ATOM 667 O O . GLU A 1 86 ? -16.072 2.418 -3.154 1.00 98.69 86 GLU A O 1
ATOM 672 N N . LYS A 1 87 ? -15.669 2.680 -0.959 1.00 98.69 87 LYS A N 1
ATOM 673 C CA . LYS A 1 87 ? -16.825 3.516 -0.648 1.00 98.69 87 LYS A CA 1
ATOM 674 C C . LYS A 1 87 ? -16.384 4.595 0.317 1.00 98.69 87 LYS A C 1
ATOM 676 O O . LYS A 1 87 ? -15.705 4.288 1.296 1.00 98.69 87 LYS A O 1
ATOM 681 N N . ALA A 1 88 ? -16.835 5.817 0.070 1.00 98.38 88 ALA A N 1
ATOM 682 C CA . ALA A 1 88 ? -16.520 6.969 0.895 1.00 98.38 88 ALA A CA 1
ATOM 683 C C . ALA A 1 88 ? -17.789 7.686 1.356 1.00 98.38 88 ALA A C 1
ATOM 685 O O . ALA A 1 88 ? -18.824 7.657 0.684 1.00 98.38 88 ALA A O 1
ATOM 686 N N . VAL A 1 89 ? -17.687 8.345 2.503 1.00 97.88 89 VAL A N 1
ATOM 687 C CA . VAL A 1 89 ? -18.715 9.222 3.058 1.00 97.88 89 VAL A CA 1
ATOM 688 C C . VAL A 1 89 ? -18.051 10.463 3.638 1.00 97.88 89 VAL A C 1
ATOM 690 O O . VAL A 1 89 ? -16.962 10.385 4.204 1.00 97.88 89 VAL A O 1
ATOM 693 N N . GLN A 1 90 ? -18.710 11.610 3.499 1.00 98.06 90 GLN A N 1
ATOM 694 C CA . GLN A 1 90 ? -18.349 12.812 4.237 1.00 98.06 90 GLN A CA 1
ATOM 695 C C . GLN A 1 90 ? -19.191 12.879 5.511 1.00 98.06 90 GLN A C 1
ATOM 697 O O . GLN A 1 90 ? -20.414 12.772 5.461 1.00 98.06 90 GLN A O 1
ATOM 702 N N . ILE A 1 91 ? -18.536 13.050 6.650 1.00 97.62 91 ILE A N 1
ATOM 703 C CA . ILE A 1 91 ? -19.178 13.136 7.957 1.00 97.62 91 ILE A CA 1
ATOM 704 C C . ILE A 1 91 ? -19.782 14.530 8.131 1.00 97.62 91 ILE A C 1
ATOM 706 O O . ILE A 1 91 ? -19.078 15.528 8.029 1.00 97.62 91 ILE A O 1
ATOM 710 N N . GLU A 1 92 ? -21.086 14.625 8.387 1.00 96.75 92 GLU A N 1
ATOM 711 C CA . GLU A 1 92 ? -21.774 15.923 8.487 1.00 96.75 92 GLU A CA 1
ATOM 712 C C . GLU A 1 92 ? -21.477 16.651 9.806 1.00 96.75 92 GLU A C 1
ATOM 714 O O . GLU A 1 92 ? -21.224 17.856 9.819 1.00 96.75 92 GLU A O 1
ATOM 719 N N . ALA A 1 93 ? -21.468 15.917 10.919 1.00 97.25 93 ALA A N 1
ATOM 720 C CA . ALA A 1 93 ? -21.214 16.432 12.260 1.00 97.25 93 ALA A CA 1
ATOM 721 C C . ALA A 1 93 ? -20.229 15.520 12.998 1.00 97.25 93 ALA A C 1
ATOM 723 O O . ALA A 1 93 ? -20.192 14.319 12.747 1.00 97.25 93 ALA A O 1
ATOM 724 N N . ALA A 1 94 ? -19.435 16.089 13.908 1.00 97.06 94 ALA A N 1
ATOM 725 C CA . ALA A 1 94 ? -18.447 15.323 14.660 1.00 97.06 94 ALA A CA 1
ATOM 726 C C . ALA A 1 94 ? -19.113 14.191 15.458 1.00 97.06 94 ALA A C 1
ATOM 728 O O . ALA A 1 94 ? -20.046 14.435 16.225 1.00 97.06 94 ALA A O 1
ATOM 729 N N . ASP A 1 95 ? -18.607 12.972 15.287 1.00 96.06 95 ASP A N 1
ATOM 730 C CA . ASP A 1 95 ? -19.144 11.758 15.902 1.00 96.06 95 ASP A CA 1
ATOM 731 C C . ASP A 1 95 ? -18.033 10.702 16.063 1.00 96.06 95 ASP A C 1
ATOM 733 O O . ASP A 1 95 ? -16.857 10.962 15.798 1.00 96.06 95 ASP A O 1
ATOM 737 N N . ALA A 1 96 ? -18.365 9.502 16.530 1.00 96.69 96 ALA A N 1
ATOM 738 C CA . ALA A 1 96 ? -17.451 8.375 16.578 1.00 96.69 96 ALA A CA 1
ATOM 739 C C . ALA A 1 96 ? -18.045 7.137 15.905 1.00 96.69 96 ALA A C 1
ATOM 741 O O . ALA A 1 96 ? -19.151 6.707 16.216 1.00 96.69 96 ALA A O 1
ATOM 742 N N . VAL A 1 97 ? -17.253 6.504 15.040 1.00 96.81 97 VAL A N 1
ATOM 743 C CA . VAL A 1 97 ? -17.636 5.264 14.361 1.00 96.81 97 VAL A CA 1
ATOM 744 C C . VAL A 1 97 ? -17.012 4.046 15.037 1.00 96.81 97 VAL A C 1
ATOM 746 O O . VAL A 1 97 ? -15.861 4.072 15.490 1.00 96.81 97 VAL A O 1
ATOM 749 N N . LYS A 1 98 ? -17.773 2.954 15.066 1.00 98.00 98 LYS A N 1
ATOM 750 C CA . LYS A 1 98 ? -17.334 1.620 15.483 1.00 98.00 98 LYS A CA 1
ATOM 751 C C . LYS A 1 98 ? -17.220 0.735 14.244 1.00 98.00 98 LYS A C 1
ATOM 753 O O . LYS A 1 98 ? -18.100 0.765 13.390 1.00 98.00 98 LYS A O 1
ATOM 758 N N . ILE A 1 99 ? -16.151 -0.053 14.144 1.00 98.38 99 ILE A N 1
ATOM 759 C CA . ILE A 1 99 ? -15.941 -0.991 13.033 1.00 98.38 99 ILE A CA 1
ATOM 760 C C . ILE A 1 99 ? -16.227 -2.400 13.543 1.00 98.38 99 ILE A C 1
ATOM 762 O O . ILE A 1 99 ? -15.510 -2.910 14.408 1.00 98.38 99 ILE A O 1
ATOM 766 N N . GLU A 1 100 ? -17.259 -3.035 12.995 1.00 98.19 100 GLU A N 1
ATOM 767 C CA . GLU A 1 100 ? -17.700 -4.375 13.378 1.00 98.19 100 GLU A CA 1
ATOM 768 C C . GLU A 1 100 ? -17.849 -5.298 12.165 1.00 98.19 100 GLU A C 1
ATOM 770 O O . GLU A 1 100 ? -18.199 -4.875 11.065 1.00 98.19 100 GLU A O 1
ATOM 775 N N . LEU A 1 101 ? -17.551 -6.577 12.379 1.00 98.31 101 LEU A N 1
ATOM 776 C CA . LEU A 1 101 ? -17.771 -7.651 11.424 1.00 98.31 101 LEU A CA 1
ATOM 777 C C . LEU A 1 101 ? -18.987 -8.455 11.877 1.00 98.31 101 LEU A C 1
ATOM 779 O O . LEU A 1 101 ? -18.948 -9.085 12.934 1.00 98.31 101 LEU A O 1
ATOM 783 N N . VAL A 1 102 ? -20.033 -8.461 11.054 1.00 98.19 102 VAL A N 1
ATOM 784 C CA . VAL A 1 102 ? -21.207 -9.319 11.243 1.00 98.19 102 VAL A CA 1
ATOM 785 C C . VAL A 1 102 ? -20.992 -10.623 10.475 1.00 98.19 102 VAL A C 1
ATOM 787 O O . VAL A 1 102 ? -20.861 -10.632 9.249 1.00 98.19 102 VAL A O 1
ATOM 790 N N . GLY A 1 103 ? -20.902 -11.725 11.213 1.00 96.94 103 GLY A N 1
ATOM 791 C CA . GLY A 1 103 ? -20.746 -13.076 10.698 1.00 96.94 103 GLY A CA 1
ATOM 792 C C . GLY A 1 103 ? -21.997 -13.567 9.975 1.00 96.94 103 GLY A C 1
ATOM 793 O O . GLY A 1 103 ? -23.114 -13.112 10.216 1.00 96.94 103 GLY A O 1
ATOM 794 N N . LYS A 1 104 ? -21.825 -14.554 9.089 1.00 97.12 104 LYS A N 1
ATOM 795 C CA . LYS A 1 104 ? -22.956 -15.203 8.396 1.00 97.12 104 LYS A CA 1
ATOM 796 C C . LYS A 1 104 ? -23.891 -15.955 9.351 1.00 97.12 104 LYS A C 1
ATOM 798 O O . LYS A 1 104 ? -25.026 -16.233 8.987 1.00 97.12 104 LYS A O 1
ATOM 803 N N . ASP A 1 105 ? -23.394 -16.296 10.534 1.00 95.75 105 ASP A N 1
ATOM 804 C CA . ASP A 1 105 ? -24.128 -16.907 11.643 1.00 95.75 105 ASP A CA 1
ATOM 805 C C . ASP A 1 105 ? -24.856 -15.876 12.527 1.00 95.75 105 ASP A C 1
ATOM 807 O O . ASP A 1 105 ? -25.526 -16.256 13.483 1.00 95.75 105 ASP A O 1
ATOM 811 N N . GLY A 1 106 ? -24.734 -14.580 12.218 1.00 96.31 106 GLY A N 1
ATOM 812 C CA . GLY A 1 106 ? -25.305 -13.482 12.997 1.00 96.31 106 GLY A CA 1
ATOM 813 C C . GLY A 1 106 ? -24.450 -13.038 14.187 1.00 96.31 106 GLY A C 1
ATOM 814 O O . GLY A 1 106 ? -24.855 -12.121 14.898 1.00 96.31 106 GLY A O 1
ATOM 815 N N . SER A 1 107 ? -23.279 -13.644 14.417 1.00 97.12 107 SER A N 1
ATOM 816 C CA . SER A 1 107 ? -22.352 -13.188 15.457 1.00 97.12 107 SER A CA 1
ATOM 817 C C . SER A 1 107 ? -21.714 -11.845 15.082 1.00 97.12 107 SER A C 1
ATOM 819 O O . SER A 1 107 ? -21.433 -11.588 13.913 1.00 97.12 107 SER A O 1
ATOM 821 N N . THR A 1 108 ? -21.447 -10.986 16.066 1.00 98.00 108 THR A N 1
ATOM 822 C CA . THR A 1 108 ? -20.768 -9.700 15.839 1.00 98.00 108 THR A CA 1
ATOM 823 C C . THR A 1 108 ? -19.409 -9.694 16.520 1.00 98.00 108 THR A C 1
ATOM 825 O O . THR A 1 108 ? -19.308 -9.915 17.725 1.00 98.00 108 THR A O 1
ATOM 828 N N . THR A 1 109 ? -18.358 -9.400 15.755 1.00 98.12 109 THR A N 1
ATOM 829 C CA . THR A 1 109 ? -17.002 -9.180 16.274 1.00 98.12 109 THR A CA 1
ATOM 830 C C . THR A 1 109 ? -16.624 -7.717 16.101 1.00 98.12 109 THR A C 1
ATOM 832 O O . THR A 1 109 ? -16.589 -7.211 14.979 1.00 98.12 109 THR A O 1
ATOM 835 N N . VAL A 1 110 ? -16.301 -7.030 17.195 1.00 97.94 110 VAL A N 1
ATOM 836 C CA . VAL A 1 110 ? -15.782 -5.661 17.115 1.00 97.94 110 VAL A CA 1
ATOM 837 C C . VAL A 1 110 ? -14.320 -5.699 16.673 1.00 97.94 110 VAL A C 1
ATOM 839 O O . VAL A 1 110 ? -13.474 -6.286 17.345 1.00 97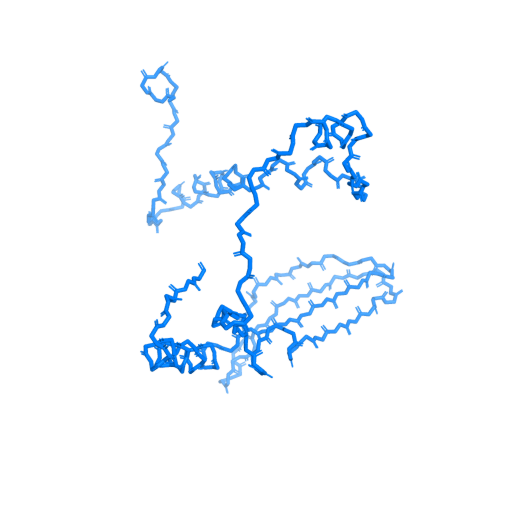.94 110 VAL A O 1
ATOM 842 N N . LEU A 1 111 ? -14.024 -5.062 15.539 1.00 97.31 111 LEU A N 1
ATOM 843 C CA . LEU A 1 111 ? -12.666 -4.920 15.008 1.00 97.31 111 LEU A CA 1
ATOM 844 C C . LEU A 1 111 ? -11.985 -3.668 15.566 1.00 97.31 111 LEU A C 1
ATOM 846 O O . LEU A 1 111 ? -10.783 -3.672 15.831 1.00 97.31 111 LEU A O 1
ATOM 850 N N . LYS A 1 112 ? -12.758 -2.590 15.747 1.00 96.69 112 LYS A N 1
ATOM 851 C CA . LYS A 1 112 ? -12.296 -1.347 16.366 1.00 96.69 112 LYS A CA 1
ATOM 852 C C . LYS A 1 112 ? -13.451 -0.660 17.085 1.00 96.69 112 LYS A C 1
ATOM 854 O O . LYS A 1 112 ? -14.404 -0.228 16.445 1.00 96.69 112 LYS A O 1
ATOM 859 N N . GLU A 1 113 ? -13.325 -0.536 18.405 1.00 97.56 113 GLU A N 1
ATOM 860 C CA . GLU A 1 113 ? -14.383 -0.010 19.280 1.00 97.56 113 GLU A CA 1
ATOM 861 C C . GLU A 1 113 ? -14.748 1.443 18.958 1.00 97.56 113 GLU A C 1
ATOM 863 O O . GLU A 1 113 ? -15.918 1.808 18.948 1.00 97.56 113 GLU A O 1
ATOM 868 N N . LYS A 1 114 ? -13.741 2.282 18.680 1.00 97.50 114 LYS A N 1
ATOM 869 C CA . LYS A 1 114 ? -13.945 3.716 18.477 1.00 97.50 114 LYS A CA 1
ATOM 870 C C . LYS A 1 114 ? -12.936 4.318 17.505 1.00 97.50 114 LYS A C 1
ATOM 872 O O . LYS A 1 114 ? -11.725 4.142 17.656 1.00 97.50 114 LYS A O 1
ATOM 877 N N . THR A 1 115 ? -13.445 5.095 16.557 1.00 97.50 115 THR A N 1
ATOM 878 C CA . THR A 1 115 ? -12.692 6.050 15.737 1.00 97.50 115 THR A CA 1
ATOM 879 C C . THR A 1 115 ? -13.448 7.369 15.758 1.00 97.50 115 THR A C 1
ATOM 881 O O . THR A 1 115 ? -14.560 7.432 15.249 1.00 97.50 115 THR A O 1
ATOM 884 N N . SER A 1 116 ? -12.883 8.394 16.393 1.00 98.00 116 SER A N 1
ATOM 885 C CA . SER A 1 116 ? -13.467 9.738 16.352 1.00 98.00 116 SER A CA 1
ATOM 886 C C . SER A 1 116 ? -13.353 10.307 14.939 1.00 98.00 116 SER A C 1
ATOM 888 O O . SER A 1 116 ? -12.311 10.121 14.315 1.00 98.00 116 SER A O 1
ATOM 890 N N . ALA A 1 117 ? -14.388 11.006 14.487 1.00 97.56 117 ALA A N 1
ATOM 891 C CA . ALA A 1 117 ? -14.434 11.709 13.215 1.00 97.56 117 ALA A CA 1
ATOM 892 C C . ALA A 1 117 ? -14.922 13.153 13.415 1.00 97.56 117 ALA A C 1
ATOM 894 O O . ALA A 1 117 ? -15.749 13.437 14.287 1.00 97.56 117 ALA A O 1
ATOM 895 N N . LEU A 1 118 ? -14.399 14.076 12.617 1.00 98.00 118 LEU A N 1
ATOM 896 C CA . LEU A 1 118 ? -14.743 15.495 12.633 1.00 98.00 118 LEU A CA 1
ATOM 897 C C . LEU A 1 118 ? -15.870 15.810 11.641 1.00 98.00 118 LEU A C 1
ATOM 899 O O . LEU A 1 118 ? -16.082 15.101 10.659 1.00 98.00 118 LEU A O 1
ATOM 903 N N . ALA A 1 119 ? -16.559 16.932 11.860 1.00 98.00 119 ALA A N 1
ATOM 904 C CA . ALA A 1 119 ? -17.455 17.488 10.850 1.00 98.00 119 ALA A CA 1
ATOM 905 C C . ALA A 1 119 ? -16.656 17.849 9.584 1.00 98.00 119 ALA A C 1
ATOM 907 O O . ALA A 1 119 ? -15.636 18.535 9.654 1.00 98.00 119 ALA A O 1
ATOM 908 N N . GLY A 1 120 ? -17.125 17.384 8.432 1.00 97.69 120 GLY A N 1
ATOM 909 C CA . GLY A 1 120 ? -16.484 17.526 7.130 1.00 97.69 120 GLY A CA 1
ATOM 910 C C . GLY A 1 120 ? -15.390 16.497 6.824 1.00 97.69 120 GLY A C 1
ATOM 911 O O . GLY A 1 120 ? -14.879 16.524 5.704 1.00 97.69 120 GLY A O 1
ATOM 912 N N . GLU A 1 121 ? -15.035 15.606 7.759 1.00 98.25 121 GLU A N 1
ATOM 913 C CA . GLU A 1 121 ? -14.039 14.550 7.532 1.00 98.25 121 GLU A CA 1
ATOM 914 C C . GLU A 1 121 ? -14.544 13.529 6.506 1.00 98.25 121 GLU A C 1
ATOM 916 O O . GLU A 1 121 ? -15.728 13.191 6.480 1.00 98.25 121 GLU A O 1
ATOM 921 N N . ILE A 1 122 ? -13.650 13.040 5.648 1.00 98.25 122 ILE A N 1
ATOM 922 C CA . ILE A 1 122 ? -13.955 11.975 4.690 1.00 98.25 122 ILE A CA 1
ATOM 923 C C . ILE A 1 122 ? -13.480 10.660 5.295 1.00 98.25 122 ILE A C 1
ATOM 925 O O . ILE A 1 122 ? -12.305 10.531 5.634 1.00 98.25 122 ILE A O 1
ATOM 929 N N . LEU A 1 123 ? -14.390 9.695 5.408 1.00 98.00 123 LEU A N 1
ATOM 930 C CA . LEU A 1 123 ? -14.065 8.322 5.772 1.00 98.00 123 LEU A CA 1
ATOM 931 C C . LEU A 1 123 ? -14.261 7.423 4.557 1.00 98.00 123 LEU A C 1
ATOM 933 O O . LEU A 1 123 ? -15.333 7.421 3.948 1.00 98.00 123 LEU A O 1
ATOM 937 N N . ASP A 1 124 ? -13.249 6.624 4.247 1.00 98.38 124 ASP A N 1
ATOM 938 C CA . ASP A 1 124 ? -13.288 5.606 3.206 1.00 98.38 124 ASP A CA 1
ATOM 939 C C . ASP A 1 124 ? -13.117 4.193 3.779 1.00 98.38 124 ASP A C 1
ATOM 941 O O . ASP A 1 124 ? -12.582 3.961 4.867 1.00 98.38 124 ASP A O 1
ATOM 945 N N . SER A 1 125 ? -13.659 3.223 3.050 1.00 98.31 125 SER A N 1
ATOM 946 C CA . SER A 1 125 ? -13.485 1.802 3.324 1.00 98.31 125 SER A CA 1
ATOM 947 C C . SER A 1 125 ? -13.357 1.044 2.013 1.00 98.31 125 SER A C 1
ATOM 949 O O . SER A 1 125 ? -14.067 1.330 1.049 1.00 98.31 125 SER A O 1
ATOM 951 N N . ALA A 1 126 ? -12.468 0.057 1.984 1.00 98.50 126 ALA A N 1
ATOM 952 C CA . ALA A 1 126 ? -12.221 -0.776 0.817 1.00 98.50 126 ALA A CA 1
ATOM 953 C C . ALA A 1 126 ? -11.784 -2.182 1.252 1.00 98.50 126 ALA A C 1
ATOM 955 O O . ALA A 1 126 ? -11.310 -2.388 2.373 1.00 98.50 126 ALA A O 1
ATOM 956 N N . VAL A 1 127 ? -11.926 -3.167 0.364 1.00 98.62 127 VAL A N 1
ATOM 957 C CA . VAL A 1 127 ? -11.537 -4.557 0.630 1.00 98.62 127 VAL A CA 1
ATOM 958 C C . VAL A 1 127 ? -10.816 -5.180 -0.560 1.00 98.62 127 VAL A C 1
ATOM 960 O O . VAL A 1 127 ? -11.283 -5.150 -1.692 1.00 98.62 127 VAL A O 1
ATOM 963 N N . LEU A 1 128 ? -9.691 -5.838 -0.285 1.00 98.69 128 LEU A N 1
ATOM 964 C CA . LEU A 1 128 ? -9.005 -6.681 -1.257 1.00 98.69 128 LEU A CA 1
ATOM 965 C C . LEU A 1 128 ? -9.512 -8.121 -1.138 1.00 98.69 128 LEU A C 1
ATOM 967 O O . LEU A 1 128 ? -9.305 -8.800 -0.128 1.00 98.69 128 LEU A O 1
ATOM 971 N N . SER A 1 129 ? -10.162 -8.619 -2.185 1.00 98.75 129 SER A N 1
ATOM 972 C CA . SER A 1 129 ? -10.625 -10.002 -2.242 1.00 98.75 129 SER A CA 1
ATOM 973 C C . SER A 1 129 ? -9.438 -10.954 -2.373 1.00 98.75 129 SER A C 1
ATOM 975 O O . SER A 1 129 ? -8.806 -11.050 -3.425 1.00 98.75 129 SER A O 1
ATOM 977 N N . LYS A 1 130 ? -9.179 -11.750 -1.327 1.00 98.69 130 LYS A N 1
ATOM 978 C CA . LYS A 1 130 ? -8.150 -12.809 -1.342 1.00 98.69 130 LYS A CA 1
ATOM 979 C C . LYS A 1 130 ? -8.303 -13.764 -2.534 1.00 98.69 130 LYS A C 1
ATOM 981 O O . LYS A 1 130 ? -7.310 -14.271 -3.053 1.00 98.69 130 LYS A O 1
ATOM 986 N N . ASN A 1 131 ? -9.537 -14.059 -2.944 1.00 98.69 131 ASN A N 1
ATOM 987 C CA . ASN A 1 131 ? -9.793 -14.956 -4.071 1.00 98.69 131 ASN A CA 1
ATOM 988 C C . ASN A 1 131 ? -9.474 -14.291 -5.411 1.00 98.69 131 ASN A C 1
ATOM 990 O O . ASN A 1 131 ? -8.798 -14.919 -6.223 1.00 98.69 131 ASN A O 1
ATOM 994 N N . ALA A 1 132 ? -9.893 -13.037 -5.609 1.00 98.62 132 ALA A N 1
ATOM 995 C CA . ALA A 1 132 ? -9.571 -12.290 -6.823 1.00 98.62 132 ALA A CA 1
ATOM 996 C C . ALA A 1 132 ? -8.055 -12.079 -6.950 1.00 98.62 132 ALA A C 1
ATOM 998 O O . ALA A 1 132 ? -7.488 -12.358 -8.000 1.00 98.62 132 ALA A O 1
ATOM 999 N N . LEU A 1 133 ? -7.384 -11.708 -5.852 1.00 98.75 133 LEU A N 1
ATOM 1000 C CA . LEU A 1 133 ? -5.931 -11.538 -5.812 1.00 98.75 133 LEU A CA 1
ATOM 1001 C C . LEU A 1 133 ? -5.192 -12.826 -6.194 1.00 98.75 133 LEU A C 1
ATOM 1003 O O . LEU A 1 133 ? -4.276 -12.798 -7.007 1.00 98.75 133 LEU A O 1
ATOM 1007 N N . ARG A 1 134 ? -5.595 -13.974 -5.634 1.00 98.75 134 ARG A N 1
ATOM 1008 C CA . ARG A 1 134 ? -4.959 -15.262 -5.946 1.00 98.75 134 ARG A CA 1
ATOM 1009 C C . ARG A 1 134 ? -5.153 -15.660 -7.409 1.00 98.75 134 ARG A C 1
ATOM 1011 O O . ARG A 1 134 ? -4.214 -16.163 -8.016 1.00 98.75 134 ARG A O 1
ATOM 1018 N N . ALA A 1 135 ? -6.349 -15.445 -7.955 1.00 98.75 135 ALA A N 1
ATOM 1019 C CA . ALA A 1 135 ? -6.634 -15.724 -9.360 1.00 98.75 135 ALA A CA 1
ATOM 1020 C C . ALA A 1 135 ? -5.811 -14.818 -10.290 1.00 98.75 135 ALA A C 1
ATOM 1022 O O . ALA A 1 135 ? -5.216 -15.313 -11.242 1.00 98.75 135 ALA A O 1
ATOM 1023 N N . PHE A 1 136 ? -5.718 -13.525 -9.966 1.00 98.75 136 PHE A N 1
ATOM 1024 C CA . PHE A 1 136 ? -4.876 -12.564 -10.675 1.00 98.75 136 PHE A CA 1
ATOM 1025 C C . PHE A 1 136 ? -3.404 -12.990 -10.666 1.00 98.75 136 PHE A C 1
ATOM 1027 O O . PHE A 1 136 ? -2.821 -13.175 -11.726 1.00 98.75 136 PHE A O 1
ATOM 1034 N N . ILE A 1 137 ? -2.822 -13.249 -9.489 1.00 98.75 137 ILE A N 1
ATOM 1035 C CA . ILE A 1 137 ? -1.414 -13.663 -9.375 1.00 98.75 137 ILE A CA 1
ATOM 1036 C C . ILE A 1 137 ? -1.144 -14.943 -10.180 1.00 98.75 137 ILE A C 1
ATOM 1038 O O . ILE A 1 137 ? -0.122 -15.033 -10.854 1.00 98.75 137 ILE A O 1
ATOM 1042 N N . ALA A 1 138 ? -2.047 -15.928 -10.135 1.00 98.69 138 ALA A N 1
ATOM 1043 C CA . ALA A 1 138 ? -1.896 -17.157 -10.912 1.00 98.69 138 ALA A CA 1
ATOM 1044 C C . ALA A 1 138 ? -1.872 -16.882 -12.426 1.00 98.69 138 ALA A C 1
ATOM 1046 O O . ALA A 1 138 ? -0.988 -17.386 -13.118 1.00 98.69 138 ALA A O 1
ATOM 1047 N N . ALA A 1 139 ? -2.787 -16.043 -12.920 1.00 98.69 139 ALA A N 1
ATOM 1048 C CA . ALA A 1 139 ? -2.835 -15.654 -14.326 1.00 98.69 139 ALA A CA 1
ATOM 1049 C C . ALA A 1 139 ? -1.572 -14.890 -14.762 1.00 98.69 139 ALA A C 1
ATOM 1051 O O . ALA A 1 139 ? -1.005 -15.204 -15.806 1.00 98.69 139 ALA A O 1
ATOM 1052 N N . GLU A 1 140 ? -1.081 -13.950 -13.950 1.00 98.75 140 GLU A N 1
ATOM 1053 C CA . GLU A 1 140 ? 0.121 -13.169 -14.279 1.00 98.75 140 GLU A CA 1
ATOM 1054 C C . GLU A 1 140 ? 1.413 -13.999 -14.215 1.00 98.75 140 GLU A C 1
ATOM 1056 O O . GLU A 1 140 ? 2.337 -13.768 -14.994 1.00 98.75 140 GLU A O 1
ATOM 1061 N N . ILE A 1 141 ? 1.488 -15.020 -13.348 1.00 98.75 141 ILE A N 1
ATOM 1062 C CA . ILE A 1 141 ? 2.592 -15.998 -13.363 1.00 98.75 141 ILE A CA 1
ATOM 1063 C C . ILE A 1 141 ? 2.609 -16.770 -14.691 1.00 98.75 141 ILE A C 1
ATOM 1065 O O . ILE A 1 141 ? 3.671 -16.936 -15.303 1.00 98.75 141 ILE A O 1
ATOM 1069 N N . GLU A 1 142 ? 1.450 -17.260 -15.138 1.00 98.75 142 GLU A N 1
ATOM 1070 C CA . GLU A 1 142 ? 1.329 -17.994 -16.401 1.00 98.75 142 GLU A CA 1
ATOM 1071 C C . GLU A 1 142 ? 1.634 -17.105 -17.609 1.00 98.75 142 GLU A C 1
ATOM 1073 O O . GLU A 1 142 ? 2.366 -17.520 -18.513 1.00 98.75 142 GLU A O 1
ATOM 1078 N N . ASP A 1 143 ? 1.123 -15.877 -17.615 1.00 98.69 143 ASP A N 1
ATOM 1079 C CA . ASP A 1 143 ? 1.342 -14.914 -18.687 1.00 98.69 143 ASP A CA 1
ATOM 1080 C C . ASP A 1 143 ? 2.812 -14.479 -18.780 1.00 98.69 143 ASP A C 1
ATOM 1082 O O . ASP A 1 143 ? 3.393 -14.531 -19.870 1.00 98.69 143 ASP A O 1
ATOM 1086 N N . ALA A 1 144 ? 3.458 -14.167 -17.649 1.00 98.75 144 ALA A N 1
ATOM 1087 C CA . ALA A 1 144 ? 4.881 -13.835 -17.613 1.00 98.75 144 ALA A CA 1
ATOM 1088 C C . ALA A 1 144 ? 5.733 -14.972 -18.196 1.00 98.75 144 ALA A C 1
ATOM 1090 O O . ALA A 1 144 ? 6.592 -14.745 -19.057 1.00 98.75 144 ALA A O 1
ATOM 1091 N N . LYS A 1 145 ? 5.431 -16.219 -17.808 1.00 98.62 145 LYS A N 1
ATOM 1092 C CA . LYS A 1 145 ? 6.086 -17.413 -18.357 1.00 98.62 145 LYS A CA 1
ATOM 1093 C C . LYS A 1 145 ? 5.824 -17.571 -19.856 1.00 98.62 145 LYS A C 1
ATOM 1095 O O . LYS A 1 145 ? 6.764 -17.827 -20.606 1.00 98.62 145 LYS A O 1
ATOM 1100 N N . LYS A 1 146 ? 4.579 -17.396 -20.312 1.00 98.62 146 LYS A N 1
ATOM 1101 C CA . LYS A 1 146 ? 4.188 -17.501 -21.729 1.00 98.62 146 LYS A CA 1
ATOM 1102 C C . LYS A 1 146 ? 4.873 -16.445 -22.598 1.00 98.62 146 LYS A C 1
ATOM 1104 O O . LYS A 1 146 ? 5.296 -16.748 -23.711 1.00 98.62 146 LYS A O 1
ATOM 1109 N N . LYS A 1 147 ? 4.989 -15.211 -22.103 1.00 98.19 147 LYS A N 1
ATOM 1110 C CA . LYS A 1 147 ? 5.654 -14.098 -22.798 1.00 98.19 147 LYS A CA 1
ATOM 1111 C C . LYS A 1 147 ? 7.182 -14.154 -22.694 1.00 98.19 147 LYS A C 1
ATOM 1113 O O . LYS A 1 147 ? 7.851 -13.449 -23.458 1.00 98.19 147 LYS A O 1
ATOM 1118 N N . GLY A 1 148 ? 7.717 -14.985 -21.794 1.00 98.50 148 GLY A N 1
ATOM 1119 C CA . GLY A 1 148 ? 9.148 -15.125 -21.528 1.00 98.50 148 GLY A CA 1
ATOM 1120 C C . GLY A 1 148 ? 9.749 -13.893 -20.848 1.00 98.50 148 GLY A C 1
ATOM 1121 O O . GLY A 1 148 ? 10.870 -13.511 -21.171 1.00 98.50 148 GLY A O 1
ATOM 1122 N N . VAL A 1 149 ? 8.993 -13.236 -19.964 1.00 98.69 149 VAL A N 1
ATOM 1123 C CA . VAL A 1 149 ? 9.428 -12.041 -19.222 1.00 98.69 149 VAL A CA 1
ATOM 1124 C C . VAL A 1 149 ? 9.654 -12.362 -17.745 1.00 98.69 149 VAL A C 1
ATOM 1126 O O . VAL A 1 149 ? 9.111 -13.3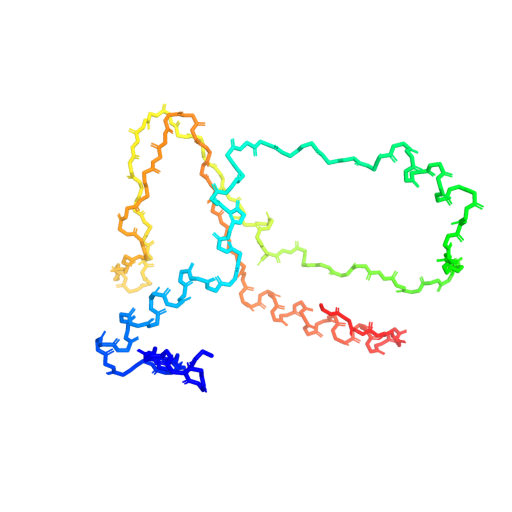31 -17.216 1.00 98.69 149 VAL A O 1
ATOM 1129 N N . LEU A 1 150 ? 10.465 -11.545 -17.070 1.00 98.62 150 LEU A N 1
ATOM 1130 C CA . LEU A 1 150 ? 10.660 -11.653 -15.625 1.00 98.62 150 LEU A CA 1
ATOM 1131 C C . LEU A 1 150 ? 9.407 -11.175 -14.891 1.00 98.62 150 LEU A C 1
ATOM 1133 O O . LEU A 1 150 ? 8.888 -10.100 -15.188 1.00 98.62 150 LEU A O 1
ATOM 1137 N N . LEU A 1 151 ? 8.963 -11.957 -13.908 1.00 98.38 151 LEU A N 1
ATOM 1138 C CA . LEU A 1 151 ? 7.930 -11.540 -12.969 1.00 98.38 151 LEU A CA 1
ATOM 1139 C C . LEU A 1 151 ? 8.578 -10.801 -11.791 1.00 98.38 151 LEU A C 1
ATOM 1141 O O . LEU A 1 151 ? 9.501 -11.322 -11.164 1.00 98.38 151 LEU A O 1
ATOM 1145 N N . SER A 1 152 ? 8.072 -9.611 -11.482 1.00 98.25 152 SER A N 1
ATOM 1146 C CA . SER A 1 152 ? 8.475 -8.794 -10.333 1.00 98.25 152 SER A CA 1
ATOM 1147 C C . SER A 1 152 ? 7.244 -8.358 -9.542 1.00 98.25 152 SER A C 1
ATOM 1149 O O . SER A 1 152 ? 6.216 -8.067 -10.154 1.00 98.25 152 SER A O 1
ATOM 1151 N N . VAL A 1 153 ? 7.368 -8.290 -8.213 1.00 92.12 153 VAL A N 1
ATOM 1152 C CA . VAL A 1 153 ? 6.329 -7.836 -7.269 1.00 92.12 153 VAL A CA 1
ATOM 1153 C C . VAL A 1 153 ? 6.869 -6.679 -6.445 1.00 92.12 153 VAL A C 1
ATOM 1155 O O . VAL A 1 153 ? 8.027 -6.804 -5.984 1.00 92.12 153 VAL A O 1
#

Sequence (153 aa):
LQAQGYALPDYPETVTTDAEKETRARYDKVKGSAVNPVLREGNSDRRAPLSVKNYARKHPHKMGAWAADSKSHVAHMSNGDFYGSEKAVQIEAADAVKIELVGKDGSTTVLKEKTSALAGEILDSAVLSKNALRAFIAAEIEDAKKKGVLLSV

InterPro domains:
  IPR004436 Isocitrate dehydrogenase NADP-dependent, monomeric [PF03971] (1-153)
  IPR004436 Isocitrate dehydrogenase NADP-dependent, monomeric [PTHR36999] (1-153)

pLDDT: mean 97.4, std 1.5, range [92.12, 98.75]

Secondary structure (DSSP, 8-state):
-GGGT--PPPP-SS--SHHHHHHHHHHHHHSSS-SHHHH--S-------HHHHHHHHHSPPP-PPPPTT--------SSSSHHHH-EEEE-SS-EEEEEEEE-TTS-EEEEEEEEEE-TT-EEEE----HHHHHHHHHHHHHHHHHHT-----

Organism: Pseudomonas fluorescens (NCBI:txid294)

Foldseek 3Di:
DVVVVDPQDDQDPDDDDPVNVVSNVVVVCVPDPNPCVVPPPDDDDDDDDPVNVVVCVVPPDDDDDDDPPDPDDDDDQPAQAQVNFKDKDFAQAWDWDWDWDQDPVRDIDTPGGTDTDHHRDMDMDGGRDPVSVVVSVVVVVVVCVVVVHDDDD

Radius of gyration: 24.13 Å; chains: 1; bounding box: 52×42×59 Å